Protein AF-A0A830C6G9-F1 (afdb_monomer_lite)

Organism: NCBI:txid374723

Radius of gyration: 19.22 Å; chains: 1; bounding box: 35×26×68 Å

Foldseek 3Di:
DDLQQAAPQVRHGDDPPFQKDQQPQPRRIHGPVSVVVCVVVVQQADPPPRHGSDPPVCVVVVVVVVCVVVVNPDDPPPPDDDDDDD

Sequence (86 aa):
MDTADNCAVCLYEFGGEDEIRRLTNCRHIFHRSCLDRWMDHDQKTCPLCRTQFIPEEMQEAFNEKMWVASGISDFYGDYSPVTTGW

InterPro domains:
  IPR001841 Zinc finger, RING-type [PF13639] (5-50)
  IPR001841 Zinc finger, RING-type [PS50089] (7-50)
  IPR001841 Zinc finger, RING-type [SM00184] (7-49)
  IPR011016 Zinc finger, RING-CH-type [SM00744] (6-50)
  IPR013083 Zinc finger, RING/FYVE/PHD-type [G3DSA:3.30.40.10] (1-54)

pLDDT: mean 80.09, std 15.21, range [43.81, 96.31]

Secondary structure (DSSP, 8-state):
--GGGB-TTT-PBPPTT--EEE-TTT--EEEHHHHHHHHHTT--B-TTT--BSS-HHHHHHHHHHHHHHTT--SSSS--S------

Structure (mmCIF, N/CA/C/O backbone):
data_AF-A0A830C6G9-F1
#
_entry.id   AF-A0A830C6G9-F1
#
loop_
_atom_site.group_PDB
_atom_site.id
_atom_site.type_symbol
_atom_site.label_atom_id
_atom_site.label_alt_id
_atom_site.label_comp_id
_atom_site.label_asym_id
_atom_site.label_entity_id
_atom_site.label_seq_id
_atom_site.pdbx_PDB_ins_code
_atom_site.Cartn_x
_atom_site.Cartn_y
_atom_site.Cartn_z
_atom_site.occupancy
_atom_site.B_iso_or_equiv
_atom_site.auth_seq_id
_atom_site.auth_comp_id
_atom_site.auth_asym_id
_atom_site.auth_atom_id
_atom_site.pdbx_PDB_model_num
ATOM 1 N N . MET A 1 1 ? 16.271 11.237 -13.537 1.00 43.81 1 MET A N 1
ATOM 2 C CA . MET A 1 1 ? 15.177 10.324 -13.905 1.00 43.81 1 MET A CA 1
ATOM 3 C C . MET A 1 1 ? 14.132 10.415 -12.820 1.00 43.81 1 MET A C 1
ATOM 5 O O . MET A 1 1 ? 14.408 10.015 -11.695 1.00 43.81 1 MET A O 1
ATOM 9 N N . ASP A 1 2 ? 12.995 11.013 -13.144 1.00 53.38 2 ASP A N 1
ATOM 10 C CA . ASP A 1 2 ? 11.837 11.114 -12.268 1.00 53.38 2 ASP A CA 1
ATOM 11 C C . ASP A 1 2 ? 11.190 9.734 -12.121 1.00 53.38 2 ASP A C 1
ATOM 13 O O . ASP A 1 2 ? 10.710 9.154 -13.086 1.00 53.38 2 ASP A O 1
ATOM 17 N N . THR A 1 3 ? 11.176 9.193 -10.905 1.00 59.16 3 THR A N 1
ATOM 18 C CA . THR A 1 3 ? 10.531 7.916 -10.548 1.00 59.16 3 THR A CA 1
ATOM 19 C C . THR A 1 3 ? 9.001 8.024 -10.485 1.00 59.16 3 THR A C 1
ATOM 21 O O . THR A 1 3 ? 8.356 7.247 -9.786 1.00 59.16 3 THR A O 1
ATOM 24 N N . ALA A 1 4 ? 8.419 9.034 -11.137 1.00 67.56 4 ALA A N 1
ATOM 25 C CA . ALA A 1 4 ? 6.989 9.329 -11.088 1.00 67.56 4 ALA A CA 1
ATOM 26 C C . ALA A 1 4 ? 6.147 8.281 -11.834 1.00 67.56 4 ALA A C 1
ATOM 28 O O . ALA A 1 4 ? 4.975 8.101 -11.507 1.00 67.56 4 ALA A O 1
ATOM 29 N N . ASP A 1 5 ? 6.772 7.555 -12.763 1.00 81.50 5 ASP A N 1
ATOM 30 C CA . ASP A 1 5 ? 6.106 6.595 -13.643 1.00 81.50 5 ASP A CA 1
ATOM 31 C C . ASP A 1 5 ? 6.306 5.134 -13.209 1.00 81.50 5 ASP A C 1
ATOM 33 O O . ASP A 1 5 ? 5.901 4.218 -13.923 1.00 81.50 5 ASP A O 1
ATOM 37 N N . ASN A 1 6 ? 6.884 4.900 -12.022 1.00 91.31 6 ASN A N 1
ATOM 38 C CA . ASN A 1 6 ? 7.155 3.556 -11.511 1.00 91.31 6 ASN A CA 1
ATOM 39 C C . ASN A 1 6 ? 6.360 3.277 -10.237 1.00 91.31 6 ASN A C 1
ATOM 41 O O . ASN A 1 6 ? 6.246 4.114 -9.337 1.00 91.31 6 ASN A O 1
ATOM 45 N N . CYS A 1 7 ? 5.885 2.043 -10.093 1.00 93.75 7 CYS A N 1
ATOM 46 C CA . CYS A 1 7 ? 5.321 1.587 -8.837 1.00 93.75 7 CYS A CA 1
ATOM 47 C C . CYS A 1 7 ? 6.432 1.379 -7.805 1.00 93.75 7 CYS A C 1
ATOM 49 O O . CYS A 1 7 ? 7.275 0.502 -7.952 1.00 93.75 7 CYS A O 1
ATOM 51 N N . ALA A 1 8 ? 6.393 2.113 -6.695 1.00 91.31 8 ALA A N 1
ATOM 52 C CA . ALA A 1 8 ? 7.418 2.011 -5.652 1.00 91.31 8 ALA A CA 1
ATOM 53 C C . ALA A 1 8 ? 7.416 0.687 -4.856 1.00 91.31 8 ALA A C 1
ATOM 55 O O . ALA A 1 8 ? 8.288 0.484 -4.017 1.00 91.31 8 ALA A O 1
ATOM 56 N N . VAL A 1 9 ? 6.444 -0.202 -5.092 1.00 92.56 9 VAL A N 1
ATOM 57 C CA . VAL A 1 9 ? 6.380 -1.524 -4.445 1.00 92.56 9 VAL A CA 1
ATOM 58 C C . VAL A 1 9 ? 7.142 -2.566 -5.260 1.00 92.56 9 VAL A C 1
ATOM 60 O O . VAL A 1 9 ? 7.975 -3.280 -4.714 1.00 92.56 9 VAL A O 1
ATOM 63 N N . CYS A 1 10 ? 6.867 -2.663 -6.562 1.00 94.12 10 CYS A N 1
ATOM 64 C CA . CYS A 1 10 ? 7.495 -3.652 -7.443 1.00 94.12 10 CYS A CA 1
ATOM 65 C C . CYS A 1 10 ? 8.653 -3.084 -8.279 1.00 94.12 10 CYS A C 1
ATOM 67 O O . CYS A 1 10 ? 9.387 -3.855 -8.886 1.00 94.12 10 CYS A O 1
ATOM 69 N N . LEU A 1 11 ? 8.827 -1.758 -8.281 1.00 92.06 11 LEU A N 1
ATOM 70 C CA . LEU A 1 11 ? 9.837 -0.987 -9.016 1.00 92.06 11 LEU A CA 1
ATOM 71 C C . LEU A 1 11 ? 9.713 -1.030 -10.551 1.00 92.06 11 LEU A C 1
ATOM 73 O O . LEU A 1 11 ? 10.624 -0.572 -11.238 1.00 92.06 11 LEU A O 1
ATOM 77 N N . TYR A 1 12 ? 8.587 -1.514 -11.085 1.00 92.12 12 TYR A N 1
ATOM 78 C CA . TYR A 1 12 ? 8.285 -1.513 -12.521 1.00 92.12 12 TYR A CA 1
ATOM 79 C C . TYR A 1 12 ? 7.503 -0.266 -12.949 1.00 92.12 12 TYR A C 1
ATOM 81 O O . TYR A 1 12 ? 6.733 0.291 -12.162 1.00 92.12 12 TYR A O 1
ATOM 89 N N . GLU A 1 13 ? 7.705 0.145 -14.201 1.00 92.19 13 GLU A N 1
ATOM 90 C CA . GLU A 1 13 ? 6.949 1.209 -14.874 1.00 92.19 13 GLU A CA 1
ATOM 91 C C . GLU A 1 13 ? 5.454 0.868 -14.977 1.00 92.19 13 GLU A C 1
ATOM 93 O O . GLU A 1 13 ? 5.074 -0.305 -15.021 1.00 92.19 13 GLU A O 1
ATOM 98 N N . PHE A 1 14 ? 4.602 1.893 -15.018 1.00 91.94 14 PHE A N 1
ATOM 99 C CA . PHE A 1 14 ? 3.178 1.731 -15.307 1.00 91.94 14 PHE A CA 1
ATOM 100 C C . PHE A 1 14 ? 2.945 1.555 -16.816 1.00 91.94 14 PHE A C 1
ATOM 102 O O . PHE A 1 14 ? 3.252 2.441 -17.613 1.00 91.94 14 PHE A O 1
ATOM 109 N N . GLY A 1 15 ? 2.360 0.427 -17.210 1.00 89.19 15 GLY A N 1
ATOM 110 C CA . GLY A 1 15 ? 1.907 0.143 -18.570 1.00 89.19 15 GLY A CA 1
ATOM 111 C C . GLY A 1 15 ? 0.469 0.600 -18.840 1.00 89.19 15 GLY A C 1
ATOM 112 O O . GLY A 1 15 ? -0.318 0.840 -17.928 1.00 89.19 15 GLY A O 1
ATOM 113 N N . GLY A 1 16 ? 0.087 0.687 -20.118 1.00 87.75 16 GLY A N 1
ATOM 114 C CA . GLY A 1 16 ? -1.271 1.094 -20.519 1.00 87.75 16 GLY A CA 1
ATOM 115 C C . GLY A 1 16 ? -2.375 0.091 -20.154 1.00 87.75 16 GLY A C 1
ATOM 116 O O . GLY A 1 16 ? -3.545 0.458 -20.089 1.00 87.75 16 GLY A O 1
ATOM 117 N N . GLU A 1 17 ? -2.001 -1.162 -19.906 1.00 90.31 17 GLU A N 1
ATOM 118 C CA . GLU A 1 17 ? -2.884 -2.248 -19.468 1.00 90.31 17 GLU A CA 1
ATOM 119 C C . GLU A 1 17 ? -2.886 -2.455 -17.945 1.00 90.31 17 GLU A C 1
ATOM 121 O O . GLU A 1 17 ? -3.668 -3.254 -17.430 1.00 90.31 17 GLU A O 1
ATOM 126 N N . ASP A 1 18 ? -2.046 -1.718 -17.213 1.00 92.38 18 ASP A N 1
ATOM 127 C CA . ASP A 1 18 ? -1.934 -1.863 -15.770 1.00 92.38 18 ASP A CA 1
ATOM 128 C C . ASP A 1 18 ? -3.108 -1.212 -15.035 1.00 92.38 18 ASP A C 1
ATOM 130 O O . ASP A 1 18 ? -3.405 -0.023 -15.172 1.00 92.38 18 ASP A O 1
ATOM 134 N N . GLU A 1 19 ? -3.730 -1.973 -14.137 1.00 95.06 19 GLU A N 1
ATOM 135 C CA . GLU A 1 19 ? -4.635 -1.401 -13.148 1.00 95.06 19 GLU A CA 1
ATOM 136 C C . GLU A 1 19 ? -3.828 -0.672 -12.070 1.00 95.06 19 GLU A C 1
ATOM 138 O O . GLU A 1 19 ? -3.088 -1.290 -11.300 1.00 95.06 19 GLU A O 1
ATOM 143 N N . ILE A 1 20 ? -4.013 0.644 -11.966 1.00 94.38 20 ILE A N 1
ATOM 144 C CA . ILE A 1 20 ? -3.365 1.484 -10.955 1.00 94.38 20 ILE A CA 1
ATOM 145 C C . ILE A 1 20 ? -4.366 2.016 -9.929 1.00 94.38 20 ILE A C 1
ATOM 147 O O . ILE A 1 20 ? -5.541 2.253 -10.213 1.00 94.38 20 ILE A O 1
ATOM 151 N N . ARG A 1 21 ? -3.885 2.255 -8.710 1.00 93.25 21 ARG A N 1
ATOM 152 C CA . ARG A 1 21 ? -4.624 2.936 -7.647 1.00 93.25 21 ARG A CA 1
ATOM 153 C C . ARG A 1 21 ? -3.864 4.166 -7.189 1.00 93.25 21 ARG A C 1
ATOM 155 O O . ARG A 1 21 ? -2.688 4.084 -6.847 1.00 93.25 21 ARG A O 1
ATOM 162 N N . ARG A 1 22 ? -4.576 5.293 -7.125 1.00 92.56 22 ARG A N 1
ATOM 163 C CA . ARG A 1 22 ? -4.095 6.527 -6.504 1.00 92.56 22 ARG A CA 1
ATOM 164 C C . ARG A 1 22 ? -4.733 6.700 -5.136 1.00 92.56 22 ARG A C 1
ATOM 166 O O . ARG A 1 22 ? -5.955 6.781 -5.027 1.00 92.56 22 ARG A O 1
ATOM 173 N N . LEU A 1 23 ? -3.904 6.806 -4.110 1.00 90.81 23 LEU A N 1
ATOM 174 C CA . LEU A 1 23 ? -4.356 7.053 -2.747 1.00 90.81 23 LEU A CA 1
ATOM 175 C C . LEU A 1 23 ? -4.907 8.481 -2.605 1.00 90.81 23 LEU A C 1
ATOM 177 O O . LEU A 1 23 ? -4.294 9.440 -3.069 1.00 90.81 23 LEU A O 1
ATOM 181 N N . THR A 1 24 ? -6.068 8.651 -1.976 1.00 88.50 24 THR A N 1
ATOM 182 C CA . THR A 1 24 ? -6.753 9.957 -1.870 1.00 88.50 24 THR A CA 1
ATOM 183 C C . THR A 1 24 ? -6.101 10.900 -0.859 1.00 88.50 24 THR A C 1
ATOM 185 O O . THR A 1 24 ? -6.088 12.111 -1.066 1.00 88.50 24 THR A O 1
ATOM 188 N N . ASN A 1 25 ? -5.51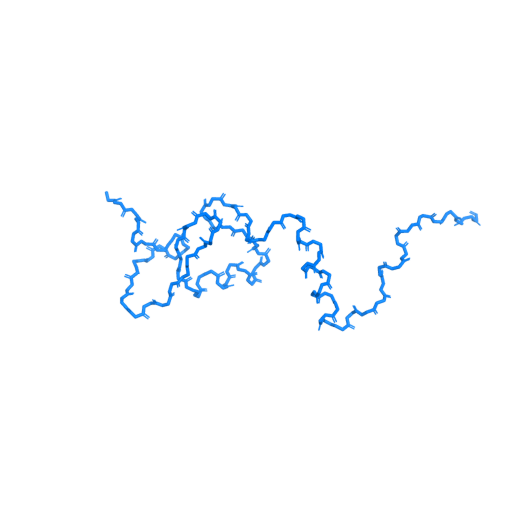7 10.341 0.197 1.00 88.25 25 ASN A N 1
ATOM 189 C CA . ASN A 1 25 ? -4.858 11.025 1.309 1.00 88.25 25 ASN A CA 1
ATOM 190 C C . ASN A 1 25 ? -3.476 11.599 0.947 1.00 88.25 25 ASN A C 1
ATOM 192 O O . ASN A 1 25 ? -3.143 12.697 1.380 1.00 88.25 25 ASN A O 1
ATOM 196 N N . CYS A 1 26 ? -2.672 10.885 0.151 1.00 92.56 26 CYS A N 1
ATOM 197 C CA . CYS A 1 26 ? -1.295 11.292 -0.173 1.00 92.56 26 CYS A CA 1
ATOM 198 C C . CYS A 1 26 ? -0.976 11.353 -1.674 1.00 92.56 26 CYS A C 1
ATOM 200 O O . CYS A 1 26 ? 0.126 11.741 -2.043 1.00 92.56 26 CYS A O 1
ATOM 202 N N . ARG A 1 27 ? -1.930 11.000 -2.547 1.00 91.06 27 ARG A N 1
ATOM 203 C CA . ARG A 1 27 ? -1.829 11.069 -4.019 1.00 91.06 27 ARG A CA 1
ATOM 204 C C . ARG A 1 27 ? -0.770 10.170 -4.664 1.00 91.06 27 ARG A C 1
ATOM 206 O O . ARG A 1 27 ? -0.636 10.214 -5.883 1.00 91.06 27 ARG A O 1
ATOM 213 N N . HIS A 1 28 ? -0.093 9.316 -3.900 1.00 92.75 28 HIS A N 1
ATOM 214 C CA . HIS A 1 28 ? 0.819 8.309 -4.441 1.00 92.75 28 HIS A CA 1
ATOM 215 C C . HIS A 1 28 ? 0.076 7.236 -5.247 1.00 92.75 28 HIS A C 1
ATOM 217 O O . HIS A 1 28 ? -1.055 6.864 -4.909 1.00 92.75 28 HIS A O 1
ATOM 223 N N . ILE A 1 29 ? 0.726 6.757 -6.308 1.00 93.25 29 ILE A N 1
ATOM 224 C CA . ILE A 1 29 ? 0.176 5.815 -7.285 1.00 93.25 29 ILE A CA 1
ATOM 225 C C . ILE A 1 29 ? 0.932 4.489 -7.186 1.00 93.25 29 ILE A C 1
ATOM 227 O O . ILE A 1 29 ? 2.155 4.469 -7.066 1.00 93.25 29 ILE A O 1
ATOM 231 N N . PHE A 1 30 ? 0.197 3.382 -7.235 1.00 94.69 30 PHE A N 1
ATOM 232 C CA . PHE A 1 30 ? 0.742 2.026 -7.211 1.00 94.69 30 PHE A CA 1
ATOM 233 C C . PHE A 1 30 ? -0.056 1.125 -8.149 1.00 94.69 30 PHE A C 1
ATOM 235 O O . PHE A 1 30 ? -1.231 1.400 -8.403 1.00 94.69 30 PHE A O 1
ATOM 242 N N . HIS A 1 31 ? 0.527 0.011 -8.600 1.00 96.31 31 HIS A N 1
ATOM 243 C CA . HIS A 1 31 ? -0.269 -1.066 -9.188 1.00 96.31 31 HIS A CA 1
ATOM 244 C C . HIS A 1 31 ? -1.304 -1.537 -8.173 1.00 96.31 31 HIS A C 1
ATOM 246 O O . HIS A 1 31 ? -0.993 -1.724 -6.992 1.00 96.31 31 HIS A O 1
ATOM 252 N N . ARG A 1 32 ? -2.525 -1.776 -8.640 1.00 95.44 32 ARG A N 1
ATOM 253 C CA . ARG A 1 32 ? -3.622 -2.288 -7.826 1.00 95.44 32 ARG A CA 1
ATOM 254 C C . ARG A 1 32 ? -3.210 -3.559 -7.094 1.00 95.44 32 ARG A C 1
ATOM 256 O O . ARG A 1 32 ? -3.359 -3.626 -5.883 1.00 95.44 32 ARG A O 1
ATOM 263 N N . SER A 1 33 ? -2.638 -4.520 -7.814 1.00 95.62 33 SER A N 1
ATOM 264 C CA . SER A 1 33 ? -2.181 -5.797 -7.256 1.00 95.62 33 SER A CA 1
ATOM 265 C C . SER A 1 33 ? -1.093 -5.627 -6.192 1.00 95.62 33 SER A C 1
ATOM 267 O O . SER A 1 33 ? -1.049 -6.381 -5.223 1.00 95.62 33 SER A O 1
ATOM 269 N N . CYS A 1 34 ? -0.222 -4.627 -6.342 1.00 95.50 34 CYS A N 1
ATOM 270 C CA . CYS A 1 34 ? 0.807 -4.316 -5.355 1.00 95.50 34 CYS A CA 1
ATOM 271 C C . CYS A 1 34 ? 0.210 -3.691 -4.091 1.00 95.50 34 CYS A C 1
ATOM 273 O O . CYS A 1 34 ? 0.604 -4.055 -2.986 1.00 95.50 34 CYS A O 1
ATOM 275 N N . LEU A 1 35 ? -0.751 -2.778 -4.250 1.00 93.69 35 LEU A N 1
ATOM 276 C CA . LEU A 1 35 ? -1.439 -2.154 -3.124 1.00 93.69 35 LEU A CA 1
ATOM 277 C C . LEU A 1 35 ? -2.351 -3.147 -2.384 1.00 93.69 35 LEU A C 1
ATOM 279 O O . LEU A 1 35 ? -2.399 -3.114 -1.160 1.00 93.69 35 LEU A O 1
ATOM 283 N N . ASP A 1 36 ? -3.029 -4.042 -3.106 1.00 92.75 36 ASP A N 1
ATOM 284 C CA . ASP A 1 36 ? -3.883 -5.088 -2.529 1.00 92.75 36 ASP A CA 1
ATOM 285 C C . ASP A 1 36 ? -3.048 -6.048 -1.665 1.00 92.75 36 ASP A C 1
ATOM 287 O O . ASP A 1 36 ? -3.329 -6.195 -0.479 1.00 92.75 36 ASP A O 1
ATOM 291 N N . ARG A 1 37 ? -1.925 -6.569 -2.187 1.00 93.81 37 ARG A N 1
ATOM 292 C CA . ARG A 1 37 ? -1.004 -7.406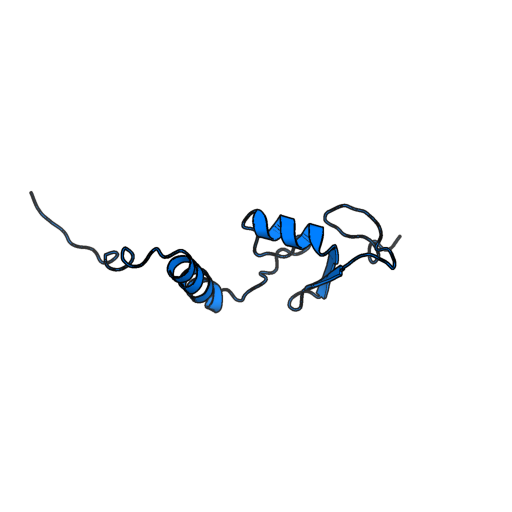 -1.391 1.00 93.81 37 ARG A CA 1
ATOM 293 C C . ARG A 1 37 ? -0.464 -6.689 -0.158 1.00 93.81 37 ARG A C 1
ATOM 295 O O . ARG A 1 37 ? -0.292 -7.305 0.885 1.00 93.81 37 ARG A O 1
ATOM 302 N N . TRP A 1 38 ? -0.168 -5.396 -0.270 1.00 92.75 38 TRP A N 1
ATOM 303 C CA . TRP A 1 38 ? 0.284 -4.606 0.873 1.00 92.75 38 TRP A CA 1
ATOM 304 C C . TRP A 1 38 ? -0.778 -4.574 1.984 1.00 92.75 38 TRP A C 1
ATOM 306 O O . TRP A 1 38 ? -0.458 -4.819 3.145 1.00 92.75 38 TRP A O 1
ATOM 316 N N . MET A 1 39 ? -2.046 -4.360 1.622 1.00 89.81 39 MET A N 1
ATOM 317 C CA . MET A 1 39 ? -3.171 -4.392 2.563 1.00 89.81 39 MET A CA 1
ATOM 318 C C . MET A 1 39 ? -3.411 -5.783 3.161 1.00 89.81 39 MET A C 1
ATOM 320 O O . MET A 1 39 ? -3.717 -5.871 4.349 1.00 89.81 39 MET A O 1
ATOM 324 N N . ASP A 1 40 ? -3.224 -6.851 2.380 1.00 88.94 40 ASP A N 1
ATOM 325 C CA . ASP A 1 40 ? -3.366 -8.238 2.848 1.00 88.94 40 ASP A CA 1
ATOM 326 C C . ASP A 1 40 ? -2.352 -8.597 3.950 1.00 88.94 40 ASP A C 1
ATOM 328 O O . ASP A 1 40 ? -2.617 -9.450 4.794 1.00 88.94 40 ASP A O 1
ATOM 332 N N . HIS A 1 41 ? -1.207 -7.907 3.999 1.00 86.56 41 HIS A N 1
ATOM 333 C CA . HIS A 1 41 ? -0.208 -8.020 5.070 1.00 86.56 41 HIS A CA 1
ATOM 334 C C . HIS A 1 41 ? -0.505 -7.124 6.293 1.00 86.56 41 HIS A C 1
ATOM 336 O O . HIS A 1 41 ? 0.406 -6.750 7.035 1.00 86.56 41 HIS A O 1
ATOM 342 N N . ASP A 1 42 ? -1.776 -6.766 6.491 1.00 79.12 42 ASP A N 1
ATOM 343 C CA . ASP A 1 42 ? -2.288 -5.885 7.551 1.00 79.12 42 ASP A CA 1
ATOM 344 C C . ASP A 1 42 ? -1.636 -4.488 7.573 1.00 79.12 42 ASP A C 1
ATOM 346 O O . ASP A 1 42 ? -1.566 -3.805 8.597 1.00 79.12 42 ASP A O 1
ATOM 350 N N . GLN A 1 43 ? -1.150 -4.021 6.418 1.00 83.50 43 GLN A N 1
ATOM 351 C CA . GLN A 1 43 ? -0.595 -2.678 6.278 1.00 83.50 43 GLN A CA 1
ATOM 352 C C . GLN A 1 43 ? -1.646 -1.720 5.712 1.00 83.50 43 GLN A C 1
ATOM 354 O O . GLN A 1 43 ? -1.882 -1.639 4.506 1.00 83.50 43 GLN A O 1
ATOM 359 N N . LYS A 1 44 ? -2.248 -0.913 6.591 1.00 87.25 44 LYS A N 1
ATOM 360 C CA . LYS A 1 44 ? -3.245 0.114 6.227 1.00 87.25 44 LYS A CA 1
ATOM 361 C C . LYS A 1 44 ? -2.614 1.493 5.966 1.00 87.25 44 LYS A C 1
ATOM 363 O O . LYS A 1 44 ? -3.208 2.530 6.269 1.00 87.25 44 LYS A O 1
ATOM 368 N N . THR A 1 45 ? -1.384 1.517 5.452 1.00 92.88 45 THR A N 1
ATOM 369 C CA . THR A 1 45 ? -0.578 2.738 5.270 1.00 92.88 45 THR A CA 1
ATOM 370 C C . THR A 1 45 ? 0.037 2.822 3.881 1.00 92.88 45 THR A C 1
ATOM 372 O O . THR A 1 45 ? 0.277 1.812 3.231 1.00 92.88 45 THR A O 1
ATOM 375 N N . CYS A 1 46 ? 0.326 4.033 3.409 1.00 93.38 46 CYS A N 1
ATOM 376 C CA . CYS A 1 46 ? 1.003 4.232 2.132 1.00 93.38 46 CYS A CA 1
ATOM 377 C C . CYS A 1 46 ? 2.425 3.630 2.148 1.00 93.38 46 CYS A C 1
ATOM 379 O O . CYS A 1 46 ? 3.219 4.039 2.997 1.00 93.38 46 CYS A O 1
ATOM 381 N N . PRO A 1 47 ? 2.800 2.772 1.176 1.00 92.31 47 PRO A N 1
ATOM 382 C CA . PRO A 1 47 ? 4.152 2.205 1.093 1.00 92.31 47 PRO A CA 1
ATOM 383 C C . PRO A 1 47 ? 5.276 3.250 0.981 1.00 92.31 47 PRO A C 1
ATOM 385 O O . PRO A 1 47 ? 6.404 2.988 1.383 1.00 92.31 47 PRO A O 1
ATOM 388 N N . LEU A 1 48 ? 4.969 4.442 0.452 1.00 91.31 48 LEU A N 1
ATOM 389 C CA . LEU A 1 48 ? 5.941 5.523 0.252 1.00 91.31 48 LEU A CA 1
ATOM 390 C C . LEU A 1 48 ? 6.074 6.451 1.462 1.00 91.31 48 LEU A C 1
ATOM 392 O O . LEU A 1 48 ? 7.178 6.720 1.923 1.00 91.31 48 LEU A O 1
ATOM 396 N N . CYS A 1 49 ? 4.954 6.963 1.972 1.00 93.06 49 CYS A N 1
ATOM 397 C CA . CYS A 1 49 ? 4.957 8.033 2.977 1.00 93.06 49 CYS A CA 1
ATOM 398 C C . CYS A 1 49 ? 4.319 7.641 4.311 1.00 93.06 49 CYS A C 1
ATOM 400 O O . CYS A 1 49 ? 4.204 8.478 5.202 1.00 93.06 49 CYS A O 1
ATOM 402 N N . ARG A 1 50 ? 3.869 6.388 4.449 1.00 91.25 50 ARG A N 1
ATOM 403 C CA . ARG A 1 50 ? 3.226 5.824 5.648 1.00 91.25 50 ARG A CA 1
ATOM 404 C C . ARG A 1 50 ? 1.941 6.522 6.103 1.00 91.25 50 ARG A C 1
ATOM 406 O O . ARG A 1 50 ? 1.412 6.195 7.160 1.00 91.25 50 ARG A O 1
ATOM 413 N N . THR A 1 51 ? 1.385 7.434 5.302 1.00 92.50 51 THR A N 1
ATOM 414 C CA . THR A 1 51 ? 0.073 8.034 5.579 1.00 92.50 51 THR A CA 1
ATOM 415 C C . THR A 1 51 ? -0.995 6.943 5.618 1.00 92.50 51 THR A C 1
ATOM 417 O O . THR A 1 51 ? -1.091 6.138 4.688 1.00 92.50 51 THR A O 1
ATOM 420 N N . GLN A 1 52 ? -1.789 6.919 6.686 1.00 90.00 52 GLN A N 1
ATOM 421 C CA . GLN A 1 52 ? -2.846 5.931 6.900 1.00 90.00 52 GLN A CA 1
ATOM 422 C C . GLN A 1 52 ? -3.959 6.071 5.853 1.00 90.00 52 GLN A C 1
ATOM 424 O O . GLN A 1 52 ? -4.289 7.186 5.442 1.00 90.00 52 GLN A O 1
ATOM 429 N N . PHE A 1 53 ? -4.523 4.946 5.407 1.00 86.56 53 PHE A N 1
ATOM 430 C CA . PHE A 1 53 ? -5.611 4.921 4.418 1.00 86.56 53 PHE A CA 1
ATOM 431 C C . PHE A 1 53 ? -6.945 5.384 4.993 1.00 86.56 53 PHE A C 1
ATOM 433 O O . PHE A 1 53 ? -7.741 5.993 4.283 1.00 86.56 53 PHE A O 1
ATOM 44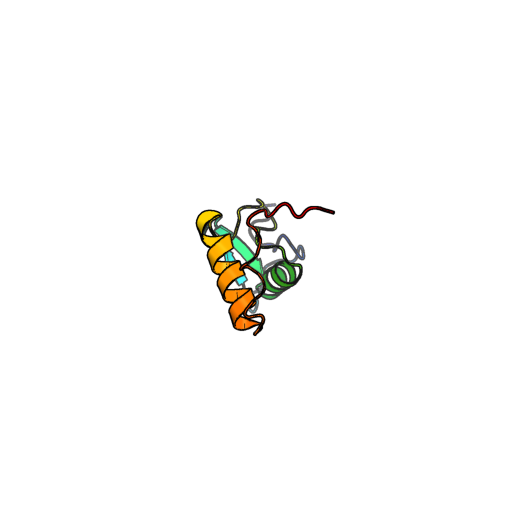0 N N . ILE A 1 54 ? -7.162 5.103 6.275 1.00 82.00 54 ILE A N 1
ATOM 441 C CA . ILE A 1 54 ? -8.321 5.543 7.041 1.00 82.00 54 ILE A CA 1
ATOM 442 C C . ILE A 1 54 ? -7.853 6.459 8.174 1.00 82.00 54 ILE A C 1
ATOM 444 O O . ILE A 1 54 ? -6.799 6.187 8.757 1.00 82.00 54 ILE A O 1
ATOM 448 N N . PRO A 1 55 ? -8.601 7.533 8.482 1.00 78.19 55 PRO A N 1
ATOM 449 C CA . PRO A 1 55 ? -8.354 8.347 9.665 1.00 78.19 55 PRO A CA 1
ATOM 450 C C . PRO A 1 55 ? -8.297 7.483 10.928 1.00 78.19 55 PRO A C 1
ATOM 452 O O . PRO A 1 55 ? -9.042 6.509 11.040 1.00 78.19 55 PRO A O 1
ATOM 455 N N . GLU A 1 56 ? -7.444 7.857 11.880 1.00 76.00 56 GLU A N 1
ATOM 456 C CA . GLU A 1 56 ? -7.286 7.149 13.158 1.00 76.00 56 GLU A CA 1
ATOM 457 C C . GLU A 1 56 ? -8.620 7.034 13.912 1.00 76.00 56 GLU A C 1
ATOM 459 O O . GLU A 1 56 ? -8.996 5.951 14.345 1.00 76.00 56 GLU A O 1
ATOM 464 N N . GLU A 1 57 ? -9.416 8.106 13.918 1.00 78.56 57 GLU A N 1
ATOM 465 C CA . GLU A 1 57 ? -10.781 8.141 14.471 1.00 78.56 57 GLU A CA 1
ATOM 466 C C . GLU A 1 57 ? -11.745 7.106 13.856 1.00 78.56 57 GLU A C 1
ATOM 468 O O . GLU A 1 57 ? -12.733 6.727 14.478 1.00 78.56 57 GLU A O 1
ATOM 473 N N . MET A 1 58 ? -11.470 6.625 12.640 1.00 77.62 58 MET A N 1
ATOM 474 C CA . MET A 1 58 ? -12.295 5.637 11.941 1.00 77.62 58 MET A CA 1
ATOM 475 C C . MET A 1 58 ? -11.720 4.214 12.042 1.00 77.62 58 MET A C 1
ATOM 477 O O . MET A 1 58 ? -12.387 3.263 11.630 1.00 77.62 58 MET A O 1
ATOM 481 N N . GLN A 1 59 ? -10.515 4.029 12.595 1.00 75.88 59 GLN A N 1
ATOM 482 C CA . GLN A 1 59 ? -9.888 2.706 12.711 1.00 75.88 59 GLN A CA 1
ATOM 483 C C . GLN A 1 59 ? -10.643 1.779 13.645 1.00 75.88 59 GLN A C 1
ATOM 485 O O . GLN A 1 59 ? -10.877 0.631 13.275 1.00 75.88 59 GLN A O 1
ATOM 490 N N . GLU A 1 60 ? -11.063 2.267 14.810 1.00 76.12 60 GLU A N 1
ATOM 491 C CA . GLU A 1 60 ? -11.826 1.464 15.766 1.00 76.12 60 GLU A CA 1
ATOM 492 C C . GLU A 1 60 ? -13.144 1.008 15.153 1.00 76.12 60 GLU A C 1
ATOM 494 O O . GLU A 1 60 ? -13.411 -0.183 15.140 1.00 76.12 60 GLU A O 1
ATOM 499 N N . ALA A 1 61 ? -13.901 1.914 14.528 1.00 79.38 61 ALA A N 1
ATOM 500 C CA . ALA A 1 61 ? -15.155 1.582 13.852 1.00 79.38 61 ALA A CA 1
ATOM 501 C C . ALA A 1 61 ? -14.963 0.640 12.645 1.00 79.38 61 ALA A C 1
ATOM 503 O O . ALA A 1 61 ? -15.844 -0.159 12.320 1.00 79.38 61 ALA A O 1
ATOM 504 N N . PHE A 1 62 ? -13.834 0.735 11.937 1.00 75.06 62 PHE A N 1
ATOM 505 C CA . PHE A 1 62 ? -13.504 -0.165 10.831 1.00 75.06 62 PHE A CA 1
ATOM 506 C C . PHE A 1 62 ? -13.163 -1.570 11.334 1.00 75.06 62 PHE A C 1
ATOM 508 O O . PHE A 1 62 ? -13.732 -2.550 10.851 1.00 75.06 62 PHE A O 1
ATOM 515 N N . ASN A 1 63 ? -12.286 -1.656 12.336 1.00 75.25 63 ASN A N 1
ATOM 516 C CA . ASN A 1 63 ? -11.970 -2.898 13.033 1.00 75.25 63 ASN A CA 1
ATOM 517 C C . ASN A 1 63 ? -13.240 -3.481 13.661 1.00 75.25 63 ASN A C 1
ATOM 519 O O . ASN A 1 63 ? -13.433 -4.696 13.627 1.00 75.25 63 ASN A O 1
ATOM 523 N N . GLU A 1 64 ? -14.131 -2.608 14.150 1.00 77.44 64 GLU A N 1
ATOM 524 C CA . GLU A 1 64 ? -15.387 -2.983 14.774 1.00 77.44 64 GLU A CA 1
ATOM 525 C C . GLU A 1 64 ? -16.260 -3.770 13.778 1.00 77.44 64 GLU A C 1
ATOM 527 O O . GLU A 1 64 ? -16.668 -4.917 13.956 1.00 77.44 64 GLU A O 1
ATOM 532 N N . LYS A 1 65 ? -16.470 -3.163 12.616 1.00 76.81 65 LYS A N 1
ATOM 533 C CA . LYS A 1 65 ? -17.224 -3.789 11.530 1.00 76.81 65 LYS A CA 1
ATOM 534 C C . LYS A 1 65 ? -16.572 -5.081 11.037 1.00 76.81 65 LYS A C 1
ATOM 536 O O . LYS A 1 65 ? -17.289 -5.973 10.591 1.00 76.81 65 LYS A O 1
ATOM 541 N N . MET A 1 66 ? -15.246 -5.203 11.128 1.00 73.38 66 MET A N 1
ATOM 542 C CA . MET A 1 66 ? -14.512 -6.416 10.756 1.00 73.38 66 MET A CA 1
ATOM 543 C C . MET A 1 66 ? -14.742 -7.589 11.719 1.00 73.38 66 MET A C 1
ATOM 545 O O . MET A 1 66 ? -14.928 -8.706 11.232 1.00 73.38 66 MET A O 1
ATOM 549 N N . TRP A 1 67 ? -14.773 -7.381 13.047 1.00 73.38 67 TRP A N 1
ATOM 550 C CA . TRP A 1 67 ? -15.089 -8.480 13.985 1.00 73.38 67 TRP A CA 1
ATOM 551 C C . TRP A 1 67 ? -16.535 -8.942 13.821 1.00 73.38 67 TRP A C 1
ATOM 553 O O . TRP A 1 67 ? -16.771 -10.145 13.699 1.00 73.38 67 TRP A O 1
ATOM 563 N N . VAL A 1 68 ? -17.472 -7.995 13.677 1.00 74.12 68 VAL A N 1
ATOM 564 C CA . VAL A 1 68 ? -18.888 -8.299 13.418 1.00 74.12 68 VAL A CA 1
ATOM 565 C C . VAL A 1 68 ? -19.053 -9.084 12.115 1.00 74.12 68 VAL A C 1
ATOM 567 O O . VAL A 1 68 ? -19.726 -10.112 12.094 1.00 74.12 68 VAL A O 1
ATOM 570 N N . ALA A 1 69 ? -18.412 -8.643 11.025 1.00 74.31 69 ALA A N 1
ATOM 571 C CA . ALA A 1 69 ? -18.468 -9.336 9.735 1.00 74.31 69 ALA A CA 1
ATOM 572 C C . ALA A 1 69 ? -17.833 -10.736 9.781 1.00 74.31 69 ALA A C 1
ATOM 574 O O . ALA A 1 69 ? -18.241 -11.619 9.029 1.00 74.31 69 ALA A O 1
ATOM 575 N N . SER A 1 70 ? -16.869 -10.949 10.679 1.00 74.69 70 SER A N 1
ATOM 576 C CA . SER A 1 70 ? -16.237 -12.253 10.907 1.00 74.69 70 SER A CA 1
ATOM 577 C C . SER A 1 70 ? -17.082 -13.186 11.785 1.00 74.69 70 SER A C 1
ATOM 579 O O . SER A 1 70 ? -16.650 -14.300 12.074 1.00 74.69 70 SER A O 1
ATOM 581 N N . GLY A 1 71 ? -18.278 -12.761 12.220 1.00 66.31 71 GLY A N 1
ATOM 582 C CA . GLY A 1 71 ? -19.179 -13.564 13.052 1.00 66.31 71 GLY A CA 1
ATOM 583 C C . GLY A 1 71 ? -18.663 -13.797 14.472 1.00 66.31 71 GLY A C 1
ATOM 584 O O . GLY A 1 71 ? -19.216 -14.615 15.203 1.00 66.31 71 GLY A O 1
ATOM 585 N N . ILE A 1 72 ? -17.613 -13.080 14.870 1.00 65.00 72 ILE A N 1
ATOM 586 C CA . ILE A 1 72 ? -17.202 -12.994 16.261 1.00 65.00 72 ILE A CA 1
ATOM 587 C C . ILE A 1 72 ? -18.123 -11.934 16.842 1.00 65.00 72 ILE A C 1
ATOM 589 O O . ILE A 1 72 ? -17.810 -10.763 16.750 1.00 65.00 72 ILE A O 1
ATOM 593 N N . SER A 1 73 ? -19.295 -12.298 17.344 1.00 64.56 73 SER A N 1
ATOM 594 C CA . SER A 1 73 ? -20.041 -11.439 18.260 1.00 64.56 73 SER A CA 1
ATOM 595 C C . SER A 1 73 ? -19.810 -11.979 19.669 1.00 64.56 73 SER A C 1
ATOM 597 O O . SER A 1 73 ? -19.907 -13.183 19.873 1.00 64.56 73 SER A O 1
ATOM 599 N N . ASP A 1 74 ? -19.495 -11.094 20.619 1.00 57.25 74 ASP A N 1
ATOM 600 C CA . ASP A 1 74 ? -19.566 -11.328 22.077 1.00 57.25 74 ASP A CA 1
ATOM 601 C C . ASP A 1 74 ? -18.291 -11.710 22.859 1.00 57.25 74 ASP A C 1
ATOM 603 O O . ASP A 1 74 ? -18.332 -12.585 23.720 1.00 57.25 74 ASP A O 1
ATOM 607 N N . PHE A 1 75 ? -17.174 -10.980 22.710 1.00 54.66 75 PHE A N 1
ATOM 608 C CA . PHE A 1 75 ? -16.177 -10.959 23.808 1.00 54.66 75 PHE A CA 1
ATOM 609 C C . PHE A 1 75 ? -15.499 -9.609 24.100 1.00 54.66 75 PHE A C 1
ATOM 611 O O . PHE A 1 75 ? -14.490 -9.563 24.792 1.00 54.66 75 PHE A O 1
ATOM 618 N N . TYR A 1 76 ? -16.052 -8.484 23.638 1.00 54.88 76 TYR A N 1
ATOM 619 C CA . TYR A 1 76 ? -15.595 -7.146 24.062 1.00 54.88 76 TYR A CA 1
ATOM 620 C C . TYR A 1 76 ? -16.592 -6.468 25.013 1.00 54.88 76 TYR A C 1
ATOM 622 O O . TYR A 1 76 ? -16.804 -5.262 24.978 1.00 54.88 76 TYR A O 1
ATOM 630 N N . GLY A 1 77 ? -17.219 -7.277 25.871 1.00 50.50 77 GLY A N 1
ATOM 631 C CA . GLY A 1 77 ? -18.045 -6.814 26.985 1.00 50.50 77 GLY A CA 1
ATOM 632 C C . GLY A 1 77 ? -17.329 -6.774 28.339 1.00 50.50 77 GLY A C 1
ATOM 633 O O . GLY A 1 77 ? -17.932 -6.289 29.288 1.00 50.50 77 GLY A O 1
ATOM 634 N N . ASP A 1 78 ? -16.081 -7.255 28.456 1.00 49.34 78 ASP A N 1
ATOM 635 C CA . ASP A 1 78 ? -15.459 -7.480 29.778 1.00 49.34 78 ASP A CA 1
ATOM 636 C C . ASP A 1 78 ? -14.163 -6.700 30.055 1.00 49.34 78 ASP A C 1
ATOM 638 O O . ASP A 1 78 ? -13.545 -6.896 31.095 1.00 49.34 78 ASP A O 1
ATOM 642 N N . TYR A 1 79 ? -13.740 -5.746 29.211 1.00 59.84 79 TYR A N 1
ATOM 643 C CA . TYR A 1 79 ? -12.678 -4.825 29.651 1.00 59.84 79 TYR A CA 1
ATOM 644 C C . TYR A 1 79 ? -13.252 -3.657 30.466 1.00 59.84 79 TYR A C 1
ATOM 646 O O . TYR A 1 7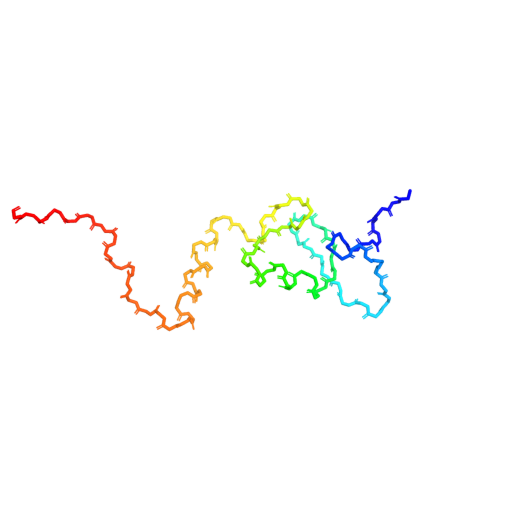9 ? -13.233 -2.496 30.060 1.00 59.84 79 TYR A O 1
ATOM 654 N N . SER A 1 80 ? -13.760 -3.987 31.655 1.00 50.16 80 SER A N 1
ATOM 655 C CA . SER A 1 80 ? -13.757 -3.098 32.818 1.00 50.16 80 SER A CA 1
ATOM 656 C C . SER A 1 80 ? -13.440 -3.923 34.076 1.00 50.16 80 SER A C 1
ATOM 658 O O . SER A 1 80 ? -13.908 -5.051 34.199 1.00 50.16 80 SER A O 1
ATOM 660 N N . PRO A 1 81 ? -12.599 -3.413 34.991 1.00 61.97 81 PRO A N 1
ATOM 661 C CA . PRO A 1 81 ? -11.839 -4.222 35.935 1.00 61.97 81 PRO A CA 1
ATOM 662 C C . PRO A 1 81 ? -12.717 -4.684 37.101 1.00 61.97 81 PRO A C 1
ATOM 664 O O . PRO A 1 81 ? -13.273 -3.848 37.812 1.00 61.97 81 PRO A O 1
ATOM 667 N N . VAL A 1 82 ? -12.781 -5.992 37.373 1.00 47.09 82 VAL A N 1
ATOM 668 C CA . VAL A 1 82 ? -13.319 -6.484 38.648 1.00 47.09 82 VAL A CA 1
ATOM 669 C C . VAL A 1 82 ? -12.280 -7.305 39.403 1.00 47.09 82 VAL A C 1
ATOM 671 O O . VAL A 1 82 ? -11.829 -8.376 39.008 1.00 47.09 82 VAL A O 1
ATOM 674 N N . THR A 1 83 ? -11.877 -6.733 40.529 1.00 62.25 83 THR A N 1
ATOM 675 C CA . THR A 1 83 ? -11.217 -7.403 41.638 1.00 62.25 83 THR A CA 1
ATOM 676 C C . THR A 1 83 ? -12.085 -8.558 42.135 1.00 62.25 83 THR A C 1
ATOM 678 O O . THR A 1 83 ? -13.212 -8.344 42.579 1.00 62.25 83 THR A O 1
ATOM 681 N N . THR A 1 84 ? -11.564 -9.777 42.134 1.00 50.19 84 THR A N 1
ATOM 682 C CA . THR A 1 84 ? -12.040 -10.882 42.981 1.00 50.19 84 THR A CA 1
ATOM 683 C C . THR A 1 84 ? -10.809 -11.770 43.199 1.00 50.19 84 THR A C 1
A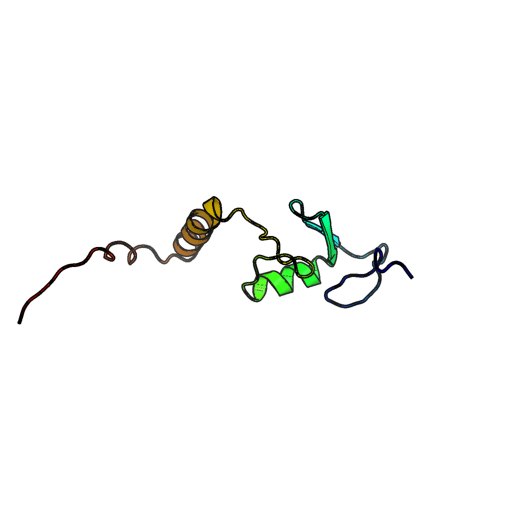TOM 685 O O . THR A 1 84 ? -10.266 -12.286 42.236 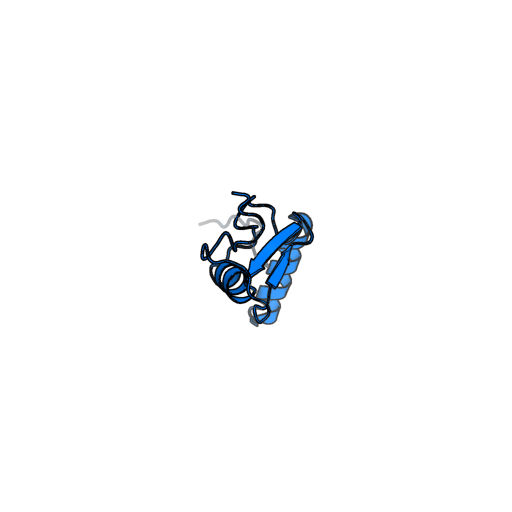1.00 50.19 84 THR A O 1
ATOM 688 N N . GLY A 1 85 ? -10.184 -11.879 44.369 1.00 53.94 85 GLY A N 1
ATOM 689 C CA . GLY A 1 85 ? -10.727 -11.859 45.720 1.00 53.94 85 GLY A CA 1
ATOM 690 C C . GLY A 1 85 ? -10.782 -13.287 46.258 1.00 53.94 85 GLY A C 1
ATOM 691 O O . GLY A 1 85 ? -11.880 -13.740 46.556 1.00 53.94 85 GLY A O 1
ATOM 692 N N . TRP A 1 86 ? -9.633 -13.977 46.309 1.00 43.97 86 TRP A N 1
ATOM 693 C CA . TRP A 1 86 ? -9.354 -15.180 47.108 1.00 43.97 86 TRP A CA 1
ATOM 694 C C . TRP A 1 86 ? -8.014 -14.965 47.813 1.00 43.97 86 TRP A C 1
ATOM 696 O O . TRP A 1 86 ? -7.084 -14.472 47.132 1.00 43.97 86 TRP A O 1
#